Protein AF-A0A920ULK1-F1 (afdb_monomer_lite)

pLDDT: mean 77.81, std 18.29, range [37.72, 95.31]

Radius of gyration: 16.73 Å; chains: 1; bounding box: 46×31×38 Å

Foldseek 3Di:
DPPDPDPDPPDPPDDDDQDPDCVVVVCCLPPNQQDQEAEDEAEDLSSLVNSLVVCVVVVHALCSNVNYAYEYAAPRNQVSCCVSRVHDGHPYYDPDDDDPDD

Secondary structure (DSSP, 8-state):
--SS------------PPPS--HHHHHIIIIITTSTT-EEEE-SHHHHHHHHHHHHHHT--GGGGGGSEEEESSHHHHHHHHHHTTS---SB--S-------

Sequence (102 aa):
MEEIGAEPIELPSIEIAPLEDYTDLDQALSEGVHLATRWVIFSSTNAVESVFARLDVLGLDSRVFSNAKVAAIGPATALELERKGGNLKPDFIPSHHRPKLF

Structure (mmCIF, N/CA/C/O backbone):
data_AF-A0A920ULK1-F1
#
_entry.id   AF-A0A920ULK1-F1
#
loop_
_atom_site.group_PDB
_atom_site.id
_atom_site.type_symbol
_atom_site.label_atom_id
_atom_site.label_alt_id
_atom_site.label_comp_id
_atom_site.label_asym_id
_atom_site.label_entity_id
_atom_site.label_seq_id
_atom_site.pdbx_PDB_ins_code
_atom_site.Cartn_x
_atom_site.Cartn_y
_atom_site.Cartn_z
_atom_site.occupancy
_atom_site.B_iso_or_equiv
_atom_site.auth_seq_id
_atom_site.auth_comp_id
_atom_site.auth_asym_id
_atom_site.auth_atom_id
_atom_site.pdbx_PDB_model_num
ATOM 1 N N . MET A 1 1 ? 26.778 -5.401 -17.315 1.00 47.25 1 MET A N 1
ATOM 2 C CA . MET A 1 1 ? 26.852 -5.060 -18.750 1.00 47.25 1 MET A CA 1
ATOM 3 C C . MET A 1 1 ? 27.604 -3.741 -18.834 1.00 47.25 1 MET A C 1
ATOM 5 O O . MET A 1 1 ? 27.008 -2.710 -19.080 1.00 47.25 1 MET A O 1
ATOM 9 N N . GLU A 1 2 ? 28.896 -3.782 -18.512 1.00 47.56 2 GLU A N 1
ATOM 10 C CA . GLU A 1 2 ? 29.799 -2.620 -18.457 1.00 47.56 2 GLU A CA 1
ATOM 11 C C . GLU A 1 2 ? 30.971 -2.870 -19.414 1.00 47.56 2 GLU A C 1
ATOM 13 O O . GLU A 1 2 ? 32.125 -2.902 -19.006 1.00 47.56 2 GLU A O 1
ATOM 18 N N . GLU A 1 3 ? 30.688 -3.164 -20.686 1.00 50.16 3 GLU A N 1
ATOM 19 C CA . GLU A 1 3 ? 31.770 -3.544 -21.613 1.00 50.16 3 GLU A CA 1
ATOM 20 C C . GLU A 1 3 ? 31.613 -3.020 -23.040 1.00 50.16 3 GLU A C 1
ATOM 22 O O . GLU A 1 3 ? 32.250 -3.487 -23.978 1.00 50.16 3 GLU A O 1
ATOM 27 N N . ILE A 1 4 ? 30.780 -2.003 -23.223 1.00 54.28 4 ILE A N 1
ATOM 28 C CA . ILE A 1 4 ? 30.730 -1.231 -24.461 1.00 54.28 4 ILE A CA 1
ATOM 29 C C . ILE A 1 4 ? 30.400 0.181 -24.009 1.00 54.28 4 ILE A C 1
ATOM 31 O O . ILE A 1 4 ? 29.377 0.345 -23.356 1.00 54.28 4 ILE A O 1
ATOM 35 N N . GLY A 1 5 ? 31.279 1.155 -24.263 1.00 52.38 5 GLY A N 1
ATOM 36 C CA . GLY A 1 5 ? 31.184 2.553 -23.814 1.00 52.38 5 GLY A CA 1
ATOM 37 C C . GLY A 1 5 ? 29.970 3.320 -24.353 1.00 52.38 5 GLY A C 1
ATOM 38 O O . GLY A 1 5 ? 30.121 4.335 -25.022 1.00 52.38 5 GLY A O 1
ATOM 39 N N . ALA A 1 6 ? 28.772 2.816 -24.084 1.00 46.41 6 ALA A N 1
ATOM 40 C CA . ALA A 1 6 ? 27.520 3.520 -24.209 1.00 46.41 6 ALA A CA 1
ATOM 41 C C . ALA A 1 6 ? 27.354 4.351 -22.938 1.00 46.41 6 ALA A C 1
ATOM 43 O O . ALA A 1 6 ? 27.245 3.791 -21.851 1.00 46.41 6 ALA A O 1
ATOM 44 N N . GLU A 1 7 ? 27.353 5.674 -23.072 1.00 48.44 7 GLU A N 1
ATOM 45 C CA . GLU A 1 7 ? 26.829 6.556 -22.033 1.00 48.44 7 GLU A CA 1
ATOM 46 C C . GLU A 1 7 ? 25.296 6.437 -22.074 1.00 48.44 7 GLU A C 1
ATOM 48 O O . GLU A 1 7 ? 24.681 6.872 -23.055 1.00 48.44 7 GLU A O 1
ATOM 53 N N . PRO A 1 8 ? 24.648 5.795 -21.083 1.00 43.88 8 PRO A N 1
ATOM 54 C CA . PRO A 1 8 ? 23.200 5.714 -21.060 1.00 43.88 8 PRO A CA 1
ATOM 55 C C . PRO A 1 8 ? 22.657 7.109 -20.745 1.00 43.88 8 PRO A C 1
ATOM 57 O O . PRO A 1 8 ? 22.774 7.600 -19.625 1.00 43.88 8 PRO A O 1
ATOM 60 N N . ILE A 1 9 ? 22.064 7.769 -21.738 1.00 49.59 9 ILE A N 1
ATOM 61 C CA . ILE A 1 9 ? 21.249 8.957 -21.486 1.00 49.59 9 ILE A CA 1
ATOM 62 C C . ILE A 1 9 ? 19.915 8.445 -20.941 1.00 49.59 9 ILE A C 1
ATOM 64 O O . ILE A 1 9 ? 19.030 8.043 -21.699 1.00 49.59 9 ILE A O 1
ATOM 68 N N . GLU A 1 10 ? 19.793 8.399 -19.616 1.00 42.50 10 GLU A N 1
ATOM 69 C CA . GLU A 1 10 ? 18.534 8.095 -18.941 1.00 42.50 10 GLU A CA 1
ATOM 70 C C . GLU A 1 10 ? 17.538 9.230 -19.220 1.00 42.50 10 GLU A C 1
ATOM 72 O O . GLU A 1 10 ? 17.586 10.295 -18.610 1.00 42.50 10 GLU A O 1
ATOM 77 N N . LEU A 1 11 ? 16.648 9.018 -20.191 1.00 37.72 11 LEU A N 1
ATOM 78 C CA . LEU A 1 11 ? 15.478 9.861 -20.433 1.00 37.72 11 LEU A CA 1
ATOM 79 C C . LEU A 1 11 ? 14.274 9.205 -19.737 1.00 37.72 11 LEU A C 1
ATOM 81 O O . LEU A 1 11 ? 13.645 8.324 -20.333 1.00 37.72 11 LEU A O 1
ATOM 85 N N . PRO A 1 12 ? 13.946 9.562 -18.480 1.00 43.47 12 PRO A N 1
ATOM 86 C CA . PRO A 1 12 ? 12.781 9.010 -17.800 1.00 43.47 12 PRO A CA 1
ATOM 87 C C . PRO A 1 12 ? 11.503 9.470 -18.519 1.00 43.47 12 PRO A C 1
ATOM 89 O O . PRO A 1 12 ? 11.090 10.618 -18.416 1.00 43.47 12 PRO A O 1
ATOM 92 N N . SER A 1 13 ? 10.882 8.563 -19.279 1.00 48.31 13 SER A N 1
ATOM 93 C CA . SER A 1 13 ? 9.656 8.821 -20.057 1.00 48.31 13 SER A CA 1
ATOM 94 C C . SER A 1 13 ? 8.365 8.641 -19.241 1.00 48.31 13 SER A C 1
ATOM 96 O O . SER A 1 13 ? 7.271 8.749 -19.794 1.00 48.31 13 SER A O 1
ATOM 98 N N . ILE A 1 14 ? 8.477 8.314 -17.951 1.00 47.09 14 ILE A N 1
ATOM 99 C CA . ILE A 1 14 ? 7.348 8.056 -17.056 1.00 47.09 14 ILE A CA 1
ATOM 100 C C . ILE A 1 14 ? 7.517 8.960 -15.839 1.00 47.09 14 ILE A C 1
ATOM 102 O O . ILE A 1 14 ? 8.440 8.774 -15.048 1.00 47.09 14 ILE A O 1
ATOM 106 N N . GLU A 1 15 ? 6.625 9.936 -15.709 1.00 55.03 15 GLU A N 1
ATOM 107 C CA . GLU A 1 15 ? 6.508 10.779 -14.525 1.00 55.03 15 GLU A CA 1
ATOM 108 C C . GLU A 1 15 ? 5.441 10.196 -13.597 1.00 55.03 15 GLU A C 1
ATOM 110 O O . GLU A 1 15 ? 4.378 9.756 -14.038 1.00 55.03 15 GLU A O 1
ATOM 115 N N . ILE A 1 16 ? 5.739 10.175 -12.301 1.00 61.19 16 ILE A N 1
ATOM 116 C CA . ILE A 1 16 ? 4.801 9.731 -11.274 1.00 61.19 16 ILE A CA 1
ATOM 117 C C . ILE A 1 16 ? 4.247 10.984 -10.628 1.00 61.19 16 ILE A C 1
ATOM 119 O O . ILE A 1 16 ? 4.882 11.579 -9.760 1.00 61.19 16 ILE A O 1
ATOM 123 N N . ALA A 1 17 ? 3.075 11.393 -11.095 1.00 71.00 17 ALA A N 1
ATOM 124 C CA . ALA A 1 17 ? 2.373 12.549 -10.573 1.00 71.00 17 ALA A CA 1
ATOM 125 C C . ALA A 1 17 ? 1.290 12.123 -9.564 1.00 71.00 17 ALA A C 1
ATOM 127 O O . ALA A 1 17 ? 0.752 11.013 -9.661 1.00 71.00 17 ALA A O 1
ATOM 128 N N . PRO A 1 18 ? 0.944 12.997 -8.603 1.00 74.00 18 PRO A N 1
ATOM 129 C CA . PRO A 1 18 ? -0.274 12.859 -7.814 1.00 74.00 18 PRO A CA 1
ATOM 130 C C . PRO A 1 18 ? -1.504 12.701 -8.715 1.00 74.00 18 PRO A C 1
ATOM 132 O O . PRO A 1 18 ? -1.547 13.251 -9.816 1.00 74.00 18 PRO A O 1
ATOM 135 N N . LEU A 1 19 ? -2.519 11.981 -8.237 1.00 77.56 19 LEU A N 1
ATOM 136 C CA . LEU A 1 19 ? -3.806 11.931 -8.927 1.00 77.56 19 LEU A CA 1
ATOM 137 C C . LEU A 1 19 ? -4.469 13.313 -8.859 1.00 77.56 19 LEU A C 1
ATOM 139 O O . LEU A 1 19 ? -4.388 13.996 -7.840 1.00 77.56 19 LEU A O 1
ATOM 143 N N . GLU A 1 20 ? -5.151 13.716 -9.929 1.00 82.94 20 GLU A N 1
ATOM 144 C CA . GLU A 1 20 ? -5.946 14.952 -9.928 1.00 82.94 20 GLU A CA 1
ATOM 145 C C . GLU A 1 20 ? -7.171 14.834 -9.005 1.00 82.94 20 GLU A C 1
ATOM 147 O O . GLU A 1 20 ? -7.597 15.822 -8.409 1.00 82.94 20 GLU A O 1
ATOM 152 N N . ASP A 1 21 ? -7.696 13.614 -8.843 1.00 85.56 21 ASP 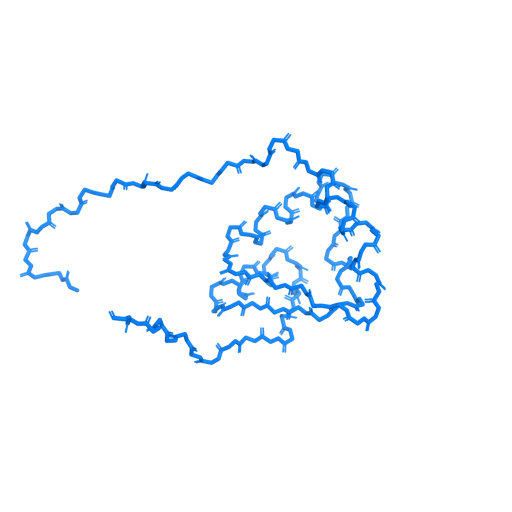A N 1
ATOM 153 C CA . ASP A 1 21 ? -8.794 13.278 -7.940 1.00 85.56 21 ASP A CA 1
ATOM 154 C C . ASP A 1 21 ? -8.484 11.986 -7.166 1.00 85.56 21 ASP A C 1
ATOM 156 O O . ASP A 1 21 ? -8.090 10.966 -7.734 1.00 85.56 21 ASP A O 1
ATOM 160 N N . TYR A 1 22 ? -8.668 12.047 -5.848 1.00 88.50 22 TYR A N 1
ATOM 161 C CA . TYR A 1 22 ? -8.417 10.958 -4.906 1.00 88.50 22 TYR A CA 1
ATOM 162 C C . TYR A 1 22 ? -9.700 10.295 -4.392 1.00 88.50 22 TYR A C 1
ATOM 164 O O . TYR A 1 22 ? -9.602 9.347 -3.619 1.00 88.50 22 TYR A O 1
ATOM 172 N N . THR A 1 23 ? -10.884 10.754 -4.807 1.00 87.25 23 THR A N 1
ATOM 173 C CA . THR A 1 23 ? -12.182 10.350 -4.238 1.00 87.25 23 THR A CA 1
ATOM 174 C C . THR A 1 23 ? -12.356 8.829 -4.167 1.00 87.25 23 THR A C 1
ATOM 176 O O . THR A 1 23 ? -12.627 8.291 -3.093 1.00 87.25 23 THR A O 1
ATOM 179 N N . ASP A 1 24 ? -12.121 8.116 -5.272 1.00 84.00 24 ASP A N 1
ATOM 180 C CA . ASP A 1 24 ? -12.260 6.653 -5.313 1.00 84.00 24 ASP A CA 1
ATOM 181 C C . ASP A 1 24 ? -11.234 5.942 -4.420 1.00 84.00 24 ASP A C 1
ATOM 183 O O . ASP A 1 24 ? -11.549 4.941 -3.770 1.00 84.00 24 ASP A O 1
ATOM 187 N N . LEU A 1 25 ? -10.000 6.457 -4.367 1.00 85.06 25 LEU A N 1
ATOM 188 C CA . LEU A 1 25 ? -8.947 5.896 -3.525 1.00 85.06 25 LEU A CA 1
ATOM 189 C C . LEU A 1 25 ? -9.267 6.110 -2.043 1.00 85.06 25 LEU A C 1
ATOM 191 O O . LEU A 1 25 ? -9.165 5.174 -1.255 1.00 85.06 25 LEU A O 1
ATOM 195 N N . ASP A 1 26 ? -9.702 7.306 -1.666 1.00 89.50 26 ASP A N 1
ATOM 196 C CA . ASP A 1 26 ? -10.065 7.643 -0.292 1.00 89.50 26 ASP A CA 1
ATOM 197 C C . ASP A 1 26 ? -11.250 6.814 0.186 1.00 89.50 26 ASP A C 1
ATOM 199 O O . ASP A 1 26 ? -11.225 6.275 1.296 1.00 89.50 26 ASP A O 1
ATOM 203 N N . GLN A 1 27 ? -12.266 6.648 -0.664 1.00 85.38 27 GLN A N 1
ATOM 204 C CA . GLN A 1 27 ? -13.401 5.789 -0.358 1.00 85.38 27 GLN A CA 1
ATOM 205 C C . GLN A 1 27 ? 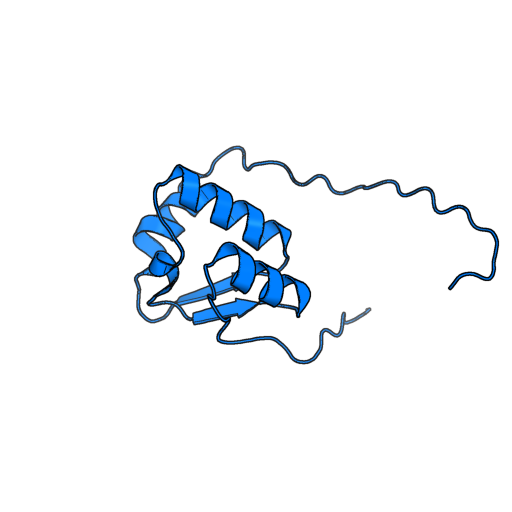-12.954 4.331 -0.207 1.00 85.38 27 GLN A C 1
ATOM 207 O O . GLN A 1 27 ? -13.333 3.647 0.747 1.00 85.38 27 GLN A O 1
ATOM 212 N N . ALA A 1 28 ? -12.098 3.842 -1.108 1.00 82.38 28 ALA A N 1
ATOM 213 C CA . ALA A 1 28 ? -11.565 2.492 -1.007 1.00 82.38 28 ALA A CA 1
ATOM 214 C C . ALA A 1 28 ? -10.787 2.286 0.302 1.00 82.38 28 ALA A C 1
ATOM 216 O O . ALA A 1 28 ? -11.003 1.268 0.956 1.00 82.38 28 ALA A O 1
ATOM 217 N N . LEU A 1 29 ? -9.938 3.238 0.706 1.00 84.19 29 LEU A N 1
ATOM 218 C CA . LEU A 1 29 ? -9.118 3.163 1.922 1.00 84.19 29 LEU A CA 1
ATOM 219 C C . LEU A 1 29 ? -9.930 3.299 3.217 1.00 84.19 29 LEU A C 1
ATOM 221 O O . LEU A 1 29 ? -9.594 2.645 4.201 1.00 84.19 29 LEU A O 1
ATOM 225 N N . SER A 1 30 ? -10.984 4.116 3.222 1.00 80.75 30 SER A N 1
ATOM 226 C CA . SER A 1 30 ? -11.806 4.377 4.413 1.00 80.75 30 SER A CA 1
ATOM 227 C C . SER A 1 30 ? -12.948 3.374 4.613 1.00 80.75 30 SER A C 1
ATOM 229 O O . SER A 1 30 ? -13.252 3.009 5.746 1.00 80.75 30 SER A O 1
ATOM 231 N N . GLU A 1 31 ? -13.570 2.893 3.535 1.00 73.69 31 GLU A N 1
ATOM 232 C CA . GLU A 1 31 ? -14.740 2.003 3.594 1.00 73.69 31 GLU A CA 1
ATOM 233 C C . GLU A 1 31 ? -14.443 0.620 3.002 1.00 73.69 31 GLU A C 1
ATOM 235 O O . GLU A 1 31 ? -14.917 -0.413 3.484 1.00 73.69 31 GLU A O 1
ATOM 240 N N . GLY A 1 32 ? -13.661 0.591 1.923 1.00 60.84 32 GLY A N 1
ATOM 241 C CA . GLY A 1 32 ? -13.531 -0.566 1.045 1.00 60.84 32 GLY A CA 1
ATOM 242 C C . GLY A 1 32 ? -12.661 -1.699 1.585 1.00 60.84 32 GLY A C 1
ATOM 243 O O . GLY A 1 32 ? -12.993 -2.862 1.332 1.00 60.84 32 GLY A O 1
ATOM 244 N N . VAL A 1 33 ? -11.574 -1.396 2.305 1.00 59.66 33 VAL A N 1
ATOM 245 C CA . VAL A 1 33 ? -10.586 -2.396 2.772 1.00 59.66 33 VAL A CA 1
ATOM 246 C C . VAL A 1 33 ? -11.063 -3.185 4.005 1.00 59.66 33 VAL A C 1
ATOM 248 O O . VAL A 1 33 ? -10.596 -4.294 4.256 1.00 59.66 33 VAL A O 1
ATOM 251 N N . HIS A 1 34 ? -12.062 -2.692 4.740 1.00 61.56 34 HIS A N 1
ATOM 252 C CA . HIS A 1 34 ? -12.552 -3.350 5.958 1.00 61.56 34 HIS A CA 1
ATOM 253 C C . HIS A 1 34 ? -13.384 -4.622 5.716 1.00 61.56 34 HIS A C 1
ATOM 255 O O . HIS A 1 34 ? -13.676 -5.346 6.671 1.00 61.56 34 HIS A O 1
ATOM 261 N N . LEU A 1 35 ? -13.757 -4.919 4.467 1.00 59.22 35 LEU A N 1
ATOM 262 C CA . LEU A 1 35 ? -14.534 -6.109 4.118 1.00 59.22 35 LEU A CA 1
ATOM 263 C C . LEU A 1 35 ? -13.631 -7.351 4.048 1.00 59.22 35 LEU A C 1
ATOM 265 O O . LEU A 1 35 ? -12.700 -7.397 3.246 1.00 59.22 35 LEU A O 1
ATOM 269 N N . ALA A 1 36 ? -13.970 -8.377 4.836 1.00 54.97 36 ALA A N 1
ATOM 270 C CA . ALA A 1 36 ? -13.178 -9.581 5.144 1.00 54.97 36 ALA A CA 1
ATOM 271 C C . ALA A 1 36 ? -12.783 -10.505 3.960 1.00 54.97 36 ALA A C 1
ATOM 273 O O . ALA A 1 36 ? -12.361 -11.642 4.167 1.00 54.97 36 ALA A O 1
ATOM 274 N N . THR A 1 37 ? -12.928 -10.066 2.709 1.00 56.78 37 THR A N 1
ATOM 275 C CA . THR A 1 37 ? -12.677 -10.874 1.504 1.00 56.78 37 THR A CA 1
ATOM 276 C C . THR A 1 37 ? -11.984 -10.102 0.378 1.00 56.78 37 THR A C 1
ATOM 278 O O . THR A 1 37 ? -12.068 -10.516 -0.781 1.00 56.78 37 THR A O 1
ATOM 281 N N . ARG A 1 38 ? -11.316 -8.976 0.668 1.00 78.31 38 ARG A N 1
ATOM 282 C CA . ARG A 1 38 ? -10.603 -8.197 -0.356 1.00 78.31 38 ARG A CA 1
ATOM 283 C C . ARG A 1 38 ? -9.106 -8.464 -0.391 1.00 78.31 38 ARG A C 1
ATOM 285 O O . ARG A 1 38 ? -8.474 -8.738 0.624 1.00 78.31 38 ARG A O 1
ATOM 292 N N . TRP A 1 39 ? -8.565 -8.375 -1.601 1.00 85.94 39 TRP A N 1
ATOM 293 C CA . TRP A 1 39 ? -7.134 -8.331 -1.857 1.00 85.94 39 TRP A CA 1
ATOM 294 C C . TRP A 1 39 ? -6.725 -6.895 -2.163 1.00 85.94 39 TRP A C 1
ATOM 296 O O . TRP A 1 39 ? -7.377 -6.232 -2.970 1.00 85.94 39 TRP A O 1
ATOM 306 N N . VAL A 1 40 ? -5.626 -6.451 -1.567 1.00 89.38 40 VAL A N 1
ATOM 307 C CA . VAL A 1 40 ? -4.915 -5.232 -1.951 1.00 89.38 40 VAL A CA 1
ATOM 308 C C . VAL A 1 40 ? -3.601 -5.654 -2.584 1.00 89.38 40 VAL A C 1
ATOM 310 O O . VAL A 1 40 ? -2.822 -6.385 -1.980 1.00 89.38 40 VAL A O 1
ATOM 313 N N . ILE A 1 41 ? -3.372 -5.239 -3.827 1.00 91.12 41 ILE A N 1
ATOM 314 C CA . ILE A 1 41 ? -2.213 -5.671 -4.608 1.00 91.12 41 ILE A CA 1
ATOM 315 C C . ILE A 1 41 ? -1.351 -4.450 -4.905 1.00 91.12 41 ILE A C 1
ATOM 317 O O . ILE A 1 41 ? -1.760 -3.562 -5.649 1.00 91.12 41 ILE A O 1
ATOM 321 N N . PHE A 1 42 ? -0.138 -4.435 -4.361 1.00 91.88 42 PHE A N 1
ATOM 322 C CA . PHE A 1 42 ? 0.878 -3.443 -4.678 1.00 91.88 42 PHE A CA 1
ATOM 323 C C . PHE A 1 42 ? 1.765 -3.966 -5.806 1.00 91.88 42 PHE A C 1
ATOM 325 O O . PHE A 1 42 ? 2.472 -4.968 -5.667 1.00 91.88 42 PHE A O 1
ATOM 332 N N . SER A 1 43 ? 1.707 -3.290 -6.950 1.00 87.88 43 SER A N 1
ATOM 333 C CA . SER A 1 43 ? 2.438 -3.674 -8.160 1.00 87.88 43 SER A CA 1
ATOM 334 C C . SER A 1 43 ? 3.809 -3.011 -8.296 1.00 87.88 43 SER A C 1
ATOM 336 O O . SER A 1 43 ? 4.626 -3.472 -9.088 1.00 87.88 43 SER A O 1
ATOM 338 N N . SER A 1 44 ? 4.075 -1.951 -7.531 1.00 91.25 44 SER A N 1
ATOM 339 C CA . SER A 1 44 ? 5.335 -1.208 -7.549 1.00 91.25 44 SER A CA 1
ATOM 340 C C . SER A 1 44 ? 5.599 -0.548 -6.196 1.00 91.25 44 SER A C 1
ATOM 342 O O . SER A 1 44 ? 4.687 -0.375 -5.389 1.00 91.25 44 SER A O 1
ATOM 344 N N . THR A 1 45 ? 6.853 -0.169 -5.941 1.00 92.75 45 THR A N 1
ATOM 345 C CA . THR A 1 45 ? 7.229 0.637 -4.764 1.00 92.75 45 THR A CA 1
ATOM 346 C C . THR A 1 45 ? 6.521 1.989 -4.762 1.00 92.75 45 THR A C 1
ATOM 348 O O . THR A 1 45 ? 6.058 2.434 -3.722 1.00 92.75 45 THR A O 1
ATOM 351 N N . ASN A 1 46 ? 6.331 2.591 -5.936 1.00 90.62 46 ASN A N 1
ATOM 352 C CA . ASN A 1 46 ? 5.661 3.883 -6.068 1.00 90.62 46 ASN A CA 1
ATOM 353 C C . ASN A 1 46 ? 4.192 3.804 -5.639 1.00 90.62 46 ASN A C 1
ATOM 355 O O . ASN A 1 46 ? 3.703 4.694 -4.957 1.00 90.62 46 ASN A O 1
ATOM 359 N N . ALA A 1 47 ? 3.501 2.705 -5.965 1.00 89.00 47 ALA A N 1
ATOM 360 C CA . ALA A 1 47 ? 2.137 2.481 -5.490 1.00 89.00 47 ALA A CA 1
ATOM 361 C C . ALA A 1 47 ? 2.076 2.381 -3.956 1.00 89.00 47 ALA A C 1
ATOM 363 O O . ALA A 1 47 ? 1.140 2.898 -3.350 1.00 89.00 47 ALA A O 1
ATOM 364 N N . VAL A 1 48 ? 3.079 1.757 -3.323 1.00 92.62 48 VAL A N 1
ATOM 365 C CA . VAL A 1 48 ? 3.198 1.743 -1.856 1.00 92.62 48 VAL A CA 1
ATOM 366 C C . VAL A 1 48 ? 3.378 3.173 -1.350 1.00 92.62 48 VAL A C 1
ATOM 368 O O . VAL A 1 48 ? 2.590 3.633 -0.531 1.00 92.62 48 VAL A O 1
ATOM 371 N N . GLU A 1 49 ? 4.356 3.911 -1.868 1.00 92.75 49 GLU A N 1
ATOM 372 C CA . GLU A 1 49 ? 4.628 5.282 -1.429 1.00 92.75 49 GLU A CA 1
ATOM 373 C C . GLU A 1 49 ? 3.409 6.199 -1.560 1.00 92.75 49 GLU A C 1
ATOM 375 O O . GLU A 1 49 ? 3.059 6.877 -0.595 1.00 92.75 49 GLU A O 1
ATOM 380 N N . SER A 1 50 ? 2.728 6.188 -2.709 1.00 90.25 50 SER A N 1
ATOM 381 C CA . SER A 1 50 ? 1.555 7.031 -2.948 1.00 90.25 50 SER A CA 1
ATOM 382 C C . SER A 1 50 ? 0.388 6.688 -2.023 1.00 90.25 50 SER A C 1
ATOM 384 O O . SER A 1 50 ? -0.251 7.595 -1.492 1.00 90.25 50 SER A O 1
ATOM 386 N N . VAL A 1 51 ? 0.111 5.399 -1.794 1.00 91.19 51 VAL A N 1
ATOM 387 C CA . VAL A 1 51 ? -0.981 4.979 -0.901 1.00 91.19 51 VAL A CA 1
ATOM 388 C C . VAL A 1 51 ? -0.667 5.335 0.547 1.00 91.19 51 VAL A C 1
ATOM 390 O O . VAL A 1 51 ? -1.530 5.879 1.227 1.00 91.19 51 VAL A O 1
ATOM 393 N N . PHE A 1 52 ? 0.556 5.092 1.019 1.00 92.94 52 PHE A N 1
ATOM 394 C CA . PHE A 1 52 ? 0.934 5.433 2.393 1.00 92.94 52 PHE A CA 1
ATOM 395 C C . PHE A 1 52 ? 0.985 6.943 2.626 1.00 92.94 52 PHE A C 1
ATOM 397 O O . PHE A 1 52 ? 0.476 7.409 3.640 1.00 92.94 52 PHE A O 1
ATOM 404 N N . ALA A 1 53 ? 1.481 7.720 1.659 1.00 92.50 53 ALA A N 1
ATOM 405 C CA . ALA A 1 53 ? 1.387 9.176 1.721 1.00 92.50 53 ALA A CA 1
ATOM 406 C C . ALA A 1 53 ? -0.077 9.643 1.785 1.00 92.50 53 ALA A C 1
ATOM 408 O O . ALA A 1 53 ? -0.393 10.593 2.500 1.00 92.50 53 ALA A O 1
ATOM 409 N N . ARG A 1 54 ? -0.991 8.967 1.072 1.00 91.94 54 ARG A N 1
ATOM 410 C CA . ARG A 1 54 ? -2.418 9.292 1.145 1.00 91.94 54 ARG A CA 1
ATOM 411 C C . ARG A 1 54 ? -3.041 8.900 2.485 1.00 91.94 54 ARG A C 1
ATOM 413 O O . ARG A 1 54 ? -3.838 9.673 3.005 1.00 91.94 54 ARG A O 1
ATOM 420 N N . LEU A 1 55 ? -2.656 7.763 3.067 1.00 91.31 55 LEU A N 1
ATOM 421 C CA . LEU A 1 55 ? -3.087 7.363 4.411 1.00 91.31 55 LEU A CA 1
ATOM 422 C C . LEU A 1 55 ? -2.705 8.412 5.457 1.00 91.31 55 LEU A C 1
ATOM 424 O O . LEU A 1 55 ? -3.569 8.812 6.234 1.00 91.31 55 LEU A O 1
ATOM 428 N N . ASP A 1 56 ? -1.473 8.926 5.407 1.00 92.56 56 ASP A N 1
ATOM 429 C CA . ASP A 1 56 ? -1.012 9.984 6.312 1.00 92.56 56 ASP A CA 1
ATOM 430 C C . ASP A 1 56 ? -1.882 11.250 6.197 1.00 92.56 56 ASP A C 1
ATOM 432 O O . ASP A 1 56 ? -2.274 11.833 7.208 1.00 92.56 56 ASP A O 1
ATOM 436 N N . VAL A 1 57 ? -2.252 11.650 4.972 1.00 93.25 57 VAL A N 1
ATOM 437 C CA . VAL A 1 57 ? -3.150 12.797 4.726 1.00 93.25 57 VAL A CA 1
ATOM 438 C C . VAL A 1 57 ? -4.553 12.561 5.295 1.00 93.25 57 VAL A C 1
ATOM 440 O O . VAL A 1 57 ? -5.177 13.497 5.795 1.00 93.25 57 VAL A O 1
ATOM 443 N N . LEU A 1 58 ? -5.047 11.323 5.243 1.00 89.38 58 LEU A N 1
ATOM 444 C CA . LEU A 1 58 ? -6.348 10.933 5.793 1.00 89.38 58 LEU A CA 1
ATOM 445 C C . LEU A 1 58 ? -6.310 10.662 7.310 1.00 89.38 58 LEU A C 1
ATOM 447 O O . LEU A 1 58 ? -7.352 10.386 7.902 1.00 89.38 58 LEU A O 1
ATOM 451 N N . GLY A 1 59 ? -5.135 10.727 7.949 1.00 91.50 59 GLY A N 1
ATOM 452 C CA . GLY A 1 59 ? -4.957 10.366 9.360 1.00 91.50 59 GLY A CA 1
ATOM 453 C C . GLY A 1 59 ? -5.163 8.872 9.641 1.00 91.50 59 GLY A C 1
ATOM 454 O O . GLY A 1 59 ? -5.524 8.493 10.757 1.00 91.50 59 GLY A O 1
ATOM 455 N N . LEU A 1 60 ? -4.975 8.032 8.624 1.00 90.62 60 LEU A N 1
ATOM 456 C CA . LEU A 1 60 ? -5.089 6.578 8.674 1.00 90.62 60 LEU A CA 1
ATOM 457 C C . LEU A 1 60 ? -3.695 5.933 8.690 1.00 90.62 60 LEU A C 1
ATOM 459 O O . LEU A 1 60 ? -2.686 6.585 8.444 1.00 90.62 60 LEU A O 1
ATOM 463 N N . ASP A 1 61 ? -3.631 4.630 8.953 1.00 91.50 61 ASP A N 1
ATOM 464 C CA . ASP A 1 61 ? -2.385 3.859 8.896 1.00 91.50 61 ASP A CA 1
ATOM 465 C C . ASP A 1 61 ? -2.620 2.450 8.334 1.00 91.50 61 ASP A C 1
ATOM 467 O O . ASP A 1 61 ? -3.718 2.116 7.886 1.00 91.50 61 ASP A O 1
ATOM 471 N N . SER A 1 62 ? -1.594 1.595 8.360 1.00 90.25 62 SER A N 1
ATOM 472 C CA . SER A 1 62 ? -1.647 0.233 7.816 1.00 90.25 62 SER A CA 1
ATOM 473 C C . SER A 1 62 ? -2.762 -0.649 8.395 1.00 90.25 62 SER A C 1
ATOM 475 O O . SER A 1 62 ? -3.116 -1.652 7.773 1.00 90.25 62 SER A O 1
ATOM 477 N N . ARG A 1 63 ? -3.382 -0.285 9.529 1.00 89.44 63 ARG A N 1
ATOM 478 C CA . ARG A 1 63 ? -4.532 -1.004 10.103 1.00 89.44 63 ARG A CA 1
ATOM 479 C C . ARG A 1 63 ? -5.756 -0.998 9.195 1.00 89.44 63 ARG A C 1
ATOM 481 O O . ARG A 1 63 ? -6.600 -1.883 9.356 1.00 89.44 63 ARG A O 1
ATOM 488 N N . VAL A 1 64 ? -5.845 -0.088 8.219 1.00 87.88 64 VAL A N 1
ATOM 489 C CA . VAL A 1 64 ? -6.894 -0.152 7.185 1.00 87.88 64 VAL A CA 1
ATOM 490 C C . VAL A 1 64 ? -6.889 -1.505 6.469 1.00 87.88 64 VAL A C 1
ATOM 492 O O . VAL A 1 64 ? -7.951 -2.023 6.146 1.00 87.88 64 VAL A O 1
ATOM 495 N N . PHE A 1 65 ? -5.715 -2.133 6.325 1.00 87.94 65 PHE A N 1
ATOM 496 C CA . PHE A 1 65 ? -5.528 -3.426 5.664 1.00 87.94 65 PHE A CA 1
ATOM 497 C C . PHE A 1 65 ? -5.801 -4.643 6.556 1.00 87.94 65 PHE A C 1
ATOM 499 O O . PHE A 1 65 ? -5.721 -5.763 6.070 1.00 87.94 65 PHE A O 1
ATOM 506 N N . SER A 1 66 ? -6.157 -4.465 7.833 1.00 84.81 66 SER A N 1
ATOM 507 C CA . SER A 1 66 ? -6.284 -5.565 8.812 1.00 84.81 66 SER A CA 1
ATOM 508 C C . SER A 1 66 ? -7.259 -6.686 8.424 1.00 84.81 66 SER A C 1
ATOM 510 O O . SER A 1 66 ? -7.064 -7.826 8.839 1.00 84.81 66 SER A O 1
ATOM 512 N N . ASN A 1 67 ? -8.282 -6.382 7.619 1.00 83.50 67 ASN A N 1
ATOM 513 C CA . ASN A 1 67 ? -9.276 -7.354 7.147 1.00 83.50 67 ASN A CA 1
ATOM 514 C C . ASN A 1 67 ? -9.083 -7.764 5.676 1.00 83.50 67 ASN A C 1
ATOM 516 O O . ASN A 1 67 ? -9.903 -8.511 5.136 1.00 83.50 67 ASN A O 1
ATOM 520 N N . ALA A 1 68 ? -8.024 -7.286 5.022 1.00 86.56 68 ALA A N 1
ATOM 521 C CA . ALA A 1 68 ? -7.706 -7.598 3.638 1.00 86.56 68 ALA A CA 1
ATOM 522 C C . ALA A 1 68 ? -6.444 -8.460 3.552 1.00 86.56 68 ALA A C 1
ATOM 524 O O . ALA A 1 68 ? -5.545 -8.363 4.381 1.00 86.56 68 ALA A O 1
ATOM 525 N N . LYS A 1 69 ? -6.357 -9.277 2.501 1.00 89.75 69 LYS A N 1
ATOM 526 C CA . LYS A 1 69 ? -5.091 -9.908 2.120 1.00 89.75 69 LYS A CA 1
ATOM 527 C C . LYS A 1 69 ? -4.258 -8.925 1.315 1.00 89.75 69 LYS A C 1
ATOM 529 O O . LYS A 1 69 ? -4.783 -8.284 0.405 1.00 89.75 69 LYS A O 1
ATOM 534 N N . VAL A 1 70 ? -2.967 -8.841 1.594 1.00 91.75 70 VAL A N 1
ATOM 535 C CA . VAL A 1 70 ? -2.050 -7.934 0.904 1.00 91.75 70 VAL A CA 1
ATOM 536 C C . VAL A 1 70 ? -1.075 -8.725 0.040 1.00 91.75 70 VAL A C 1
ATOM 538 O O . VAL A 1 70 ? -0.432 -9.665 0.498 1.00 91.75 70 VAL A O 1
ATOM 541 N N . ALA A 1 71 ? -0.940 -8.344 -1.225 1.00 93.56 71 ALA A N 1
ATOM 542 C CA . ALA A 1 71 ? 0.038 -8.911 -2.142 1.00 93.56 71 ALA A CA 1
ATOM 543 C C . ALA A 1 71 ? 1.033 -7.845 -2.604 1.00 93.56 71 ALA A C 1
ATOM 545 O O . ALA A 1 71 ? 0.648 -6.711 -2.888 1.00 93.56 71 ALA A O 1
ATOM 546 N N . ALA A 1 72 ? 2.297 -8.232 -2.748 1.00 93.94 72 ALA A N 1
ATOM 547 C CA . ALA A 1 72 ? 3.339 -7.411 -3.353 1.00 93.94 72 ALA A CA 1
ATOM 548 C C . ALA A 1 72 ? 3.922 -8.152 -4.561 1.00 93.94 72 ALA A C 1
ATOM 550 O O . ALA A 1 72 ? 4.371 -9.287 -4.428 1.00 93.94 72 ALA A O 1
ATOM 551 N N . ILE A 1 73 ? 3.916 -7.539 -5.751 1.00 89.94 73 ILE A N 1
ATOM 552 C CA . ILE A 1 73 ? 4.308 -8.230 -6.998 1.00 89.94 73 ILE A CA 1
ATOM 553 C C . ILE A 1 73 ? 5.795 -8.609 -7.032 1.00 89.94 73 ILE A C 1
ATOM 555 O O . ILE A 1 73 ? 6.161 -9.563 -7.721 1.00 89.94 73 ILE A O 1
ATOM 559 N N . GLY A 1 74 ? 6.652 -7.911 -6.285 1.00 88.25 74 GLY A N 1
ATOM 560 C CA . GLY A 1 74 ? 8.077 -8.217 -6.245 1.00 88.25 74 GLY A CA 1
ATOM 561 C C . GLY A 1 74 ? 8.754 -7.903 -4.910 1.00 88.25 74 GLY A C 1
ATOM 562 O O . GLY A 1 74 ? 8.182 -7.196 -4.076 1.00 88.25 74 GLY A O 1
ATOM 563 N N . PRO A 1 75 ? 9.998 -8.387 -4.719 1.00 90.31 75 PRO A N 1
ATOM 564 C CA . PRO A 1 75 ? 10.739 -8.232 -3.466 1.00 90.31 75 PRO A CA 1
ATOM 565 C C . PRO A 1 75 ? 10.953 -6.772 -3.055 1.00 90.31 75 PRO A C 1
ATOM 567 O O . PRO A 1 75 ? 10.823 -6.446 -1.881 1.00 90.31 75 PRO A O 1
ATOM 570 N N . ALA A 1 76 ? 11.223 -5.882 -4.017 1.00 93.31 76 ALA A N 1
ATOM 571 C CA . ALA A 1 76 ? 11.384 -4.453 -3.743 1.00 93.31 76 ALA A CA 1
ATOM 572 C C . ALA A 1 76 ? 10.088 -3.827 -3.202 1.00 93.31 76 ALA A C 1
ATOM 574 O O . ALA A 1 76 ? 10.117 -3.071 -2.237 1.00 93.31 76 ALA A O 1
ATOM 575 N N . THR A 1 77 ? 8.938 -4.190 -3.777 1.00 92.62 77 THR A N 1
AT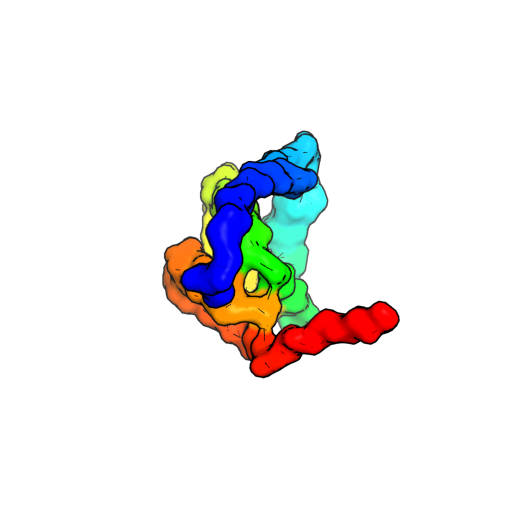OM 576 C CA . THR A 1 77 ? 7.624 -3.732 -3.307 1.00 92.62 77 THR A CA 1
ATOM 577 C C . THR A 1 77 ? 7.295 -4.280 -1.923 1.00 92.62 77 THR A C 1
ATOM 579 O O . THR A 1 77 ? 6.773 -3.542 -1.095 1.00 92.62 77 THR A O 1
ATOM 582 N N . ALA A 1 78 ? 7.622 -5.547 -1.652 1.00 93.75 78 ALA A N 1
ATOM 583 C CA . ALA A 1 78 ? 7.428 -6.146 -0.334 1.00 93.75 78 ALA A CA 1
ATOM 584 C C . ALA A 1 78 ? 8.271 -5.444 0.741 1.00 93.75 78 ALA A C 1
ATOM 586 O O . ALA A 1 78 ? 7.754 -5.116 1.804 1.00 93.75 78 ALA A O 1
ATOM 587 N N . LEU A 1 79 ? 9.541 -5.154 0.437 1.00 94.69 79 LEU A N 1
ATOM 588 C CA . LEU A 1 79 ? 10.431 -4.434 1.346 1.00 94.69 79 LEU A CA 1
ATOM 589 C C . LEU A 1 79 ? 9.914 -3.022 1.647 1.00 94.69 79 LEU A C 1
ATOM 591 O O . LEU A 1 79 ? 9.905 -2.596 2.801 1.00 94.69 79 LEU A O 1
ATOM 595 N N . GLU A 1 80 ? 9.457 -2.303 0.621 1.00 95.31 80 GLU A N 1
ATOM 596 C CA . GLU A 1 80 ? 8.912 -0.959 0.808 1.00 95.31 80 GLU A CA 1
ATOM 597 C C . GLU A 1 80 ? 7.605 -0.981 1.612 1.00 95.31 80 GLU A C 1
ATOM 599 O O . GLU A 1 80 ? 7.400 -0.130 2.480 1.00 95.31 80 GLU A O 1
ATOM 604 N N . LEU A 1 81 ? 6.757 -1.992 1.395 1.00 94.19 81 LEU A N 1
ATOM 605 C CA . LEU A 1 81 ? 5.536 -2.206 2.170 1.00 94.19 81 LEU A CA 1
ATOM 606 C C . LEU A 1 81 ? 5.838 -2.445 3.654 1.00 94.19 81 LEU A C 1
ATOM 608 O O . LEU A 1 81 ? 5.202 -1.833 4.511 1.00 94.19 81 LEU A O 1
ATOM 612 N N . GLU A 1 82 ? 6.830 -3.280 3.970 1.00 94.31 82 GLU A N 1
ATOM 613 C CA . GLU A 1 82 ? 7.250 -3.516 5.354 1.00 94.31 82 GLU A CA 1
ATOM 614 C C . GLU A 1 82 ? 7.788 -2.234 6.003 1.00 94.31 82 GLU A C 1
ATOM 616 O O . GLU A 1 82 ? 7.442 -1.923 7.147 1.00 94.31 82 GLU A O 1
ATOM 621 N N . ARG A 1 83 ? 8.591 -1.461 5.260 1.00 94.69 83 ARG A N 1
ATOM 622 C CA . ARG A 1 83 ? 9.197 -0.212 5.733 1.00 94.69 83 ARG A CA 1
ATOM 623 C C . ARG A 1 83 ? 8.154 0.864 6.030 1.00 94.69 83 ARG A C 1
ATOM 625 O O . ARG A 1 83 ? 8.210 1.486 7.088 1.00 94.69 83 ARG A O 1
ATOM 632 N N . LYS A 1 84 ? 7.219 1.098 5.106 1.00 93.00 84 LYS A N 1
ATOM 633 C CA . LYS A 1 84 ? 6.173 2.128 5.233 1.00 93.00 84 LYS A CA 1
ATOM 634 C C . LYS A 1 84 ? 5.032 1.696 6.147 1.00 93.00 84 LYS A C 1
ATOM 636 O O . LYS A 1 84 ? 4.513 2.507 6.903 1.00 93.00 84 LYS A O 1
ATOM 641 N N . GLY A 1 85 ? 4.671 0.418 6.111 1.00 88.12 85 GLY A N 1
ATOM 642 C CA . GLY A 1 85 ? 3.551 -0.139 6.864 1.00 88.12 85 GLY A CA 1
ATOM 643 C C . GLY A 1 85 ? 3.839 -0.486 8.318 1.00 88.12 85 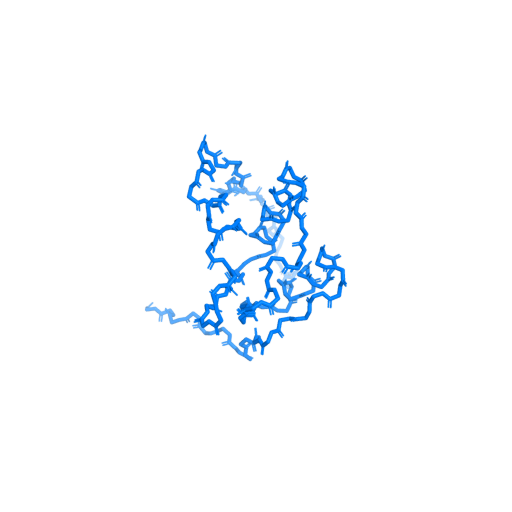GLY A C 1
ATOM 644 O O . GLY A 1 85 ? 2.949 -1.016 8.982 1.00 88.12 85 GLY A O 1
ATOM 645 N N . GLY A 1 86 ? 5.050 -0.221 8.818 1.00 89.44 86 GLY A N 1
ATOM 646 C CA . GLY A 1 86 ? 5.421 -0.515 10.202 1.00 89.44 86 GLY A CA 1
ATOM 647 C C . GLY A 1 86 ? 5.526 -2.016 10.481 1.00 89.44 86 GLY A C 1
ATOM 648 O O . GLY A 1 86 ? 5.018 -2.489 11.495 1.00 89.44 86 GLY A O 1
ATOM 649 N N . ASN A 1 87 ? 6.207 -2.756 9.599 1.00 88.12 87 ASN A N 1
ATOM 650 C CA . ASN A 1 87 ? 6.282 -4.225 9.557 1.00 88.12 87 ASN A CA 1
ATOM 651 C C . ASN A 1 87 ? 5.020 -4.919 9.015 1.00 88.12 87 ASN A C 1
ATOM 653 O O . ASN A 1 87 ? 4.746 -6.070 9.365 1.00 88.12 87 ASN A O 1
ATOM 657 N N . LEU A 1 88 ? 4.262 -4.248 8.143 1.00 90.75 88 LEU A N 1
ATOM 658 C CA . LEU A 1 88 ? 3.190 -4.889 7.383 1.00 90.75 88 LEU A CA 1
ATOM 659 C C . LEU A 1 88 ? 3.792 -5.877 6.375 1.00 90.75 88 LEU A C 1
ATOM 661 O O . LEU A 1 88 ? 4.340 -5.472 5.351 1.00 90.75 88 LEU A O 1
ATOM 665 N N . LYS A 1 89 ? 3.679 -7.173 6.667 1.00 93.00 89 LYS A N 1
ATOM 666 C CA . LYS A 1 89 ? 4.168 -8.241 5.789 1.00 93.00 89 LYS A CA 1
ATOM 667 C C . LYS A 1 89 ? 3.092 -8.628 4.774 1.00 93.00 89 LYS A C 1
ATOM 669 O O . LYS A 1 89 ? 1.964 -8.885 5.192 1.00 93.00 89 LYS A O 1
ATOM 674 N N . PRO A 1 90 ? 3.410 -8.704 3.472 1.00 92.50 90 PRO A N 1
ATOM 675 C CA . PRO A 1 90 ? 2.450 -9.171 2.480 1.00 92.50 90 PRO A CA 1
ATOM 676 C C . PRO A 1 90 ? 2.141 -10.663 2.675 1.00 92.50 90 PRO A C 1
ATOM 678 O O . PRO A 1 90 ? 3.039 -11.474 2.898 1.00 92.50 90 PRO A O 1
ATOM 681 N N . ASP A 1 91 ? 0.871 -11.034 2.519 1.00 93.62 91 ASP A N 1
ATOM 682 C CA . ASP A 1 91 ? 0.393 -12.421 2.513 1.00 93.62 91 ASP A CA 1
ATOM 68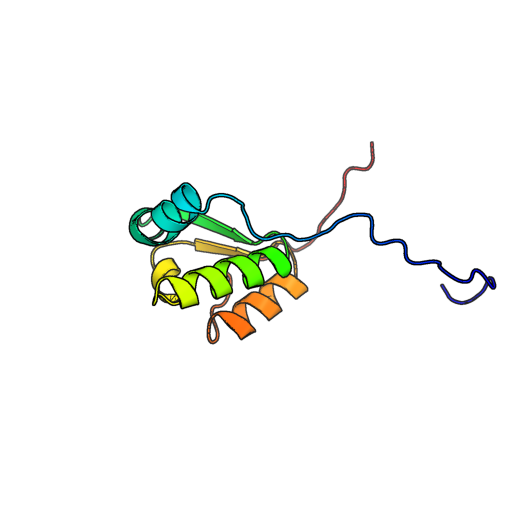3 C C . ASP A 1 91 ? 0.867 -13.201 1.281 1.00 93.62 91 ASP A C 1
ATOM 685 O O . ASP A 1 91 ? 0.922 -14.433 1.293 1.00 93.62 91 ASP A O 1
ATOM 689 N N . PHE A 1 92 ? 1.171 -12.495 0.188 1.00 92.75 92 PHE A N 1
ATOM 690 C CA . PHE A 1 92 ? 1.588 -13.110 -1.064 1.00 92.75 92 PHE A CA 1
ATOM 691 C C . PHE A 1 92 ? 2.657 -12.296 -1.794 1.00 92.75 92 PHE A C 1
ATOM 693 O O . PHE A 1 92 ? 2.487 -11.105 -2.059 1.00 92.75 92 PHE A O 1
ATOM 700 N N . ILE A 1 93 ? 3.731 -12.983 -2.187 1.00 91.81 93 ILE A N 1
ATOM 701 C CA . ILE A 1 93 ? 4.752 -12.485 -3.109 1.00 91.81 93 ILE A CA 1
ATOM 702 C C . ILE A 1 93 ? 4.919 -13.541 -4.214 1.00 91.81 93 ILE A C 1
ATOM 704 O O . ILE A 1 93 ? 5.255 -14.688 -3.902 1.00 91.81 93 ILE A O 1
ATOM 708 N N . PRO A 1 94 ? 4.681 -13.212 -5.496 1.00 85.75 94 PRO A N 1
ATOM 709 C CA . PRO A 1 94 ? 4.900 -14.144 -6.597 1.00 85.75 94 PRO A CA 1
ATOM 710 C C . PRO A 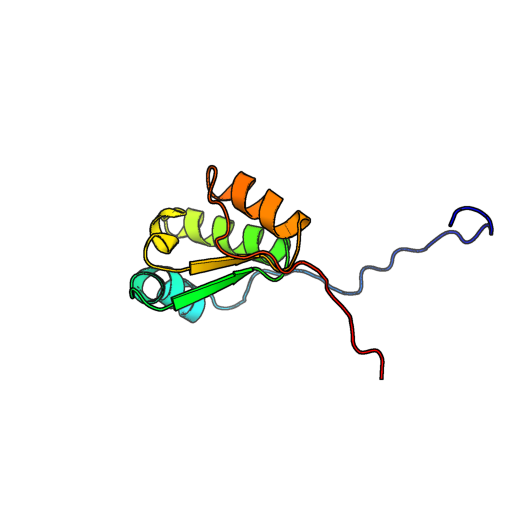1 94 ? 6.376 -14.558 -6.699 1.00 85.75 94 PRO A C 1
ATOM 712 O O . PRO A 1 94 ? 7.271 -13.718 -6.649 1.00 85.75 94 PRO A O 1
ATOM 715 N N . SER A 1 95 ? 6.641 -15.848 -6.915 1.00 73.75 95 SER A N 1
ATOM 716 C CA . SER A 1 95 ? 8.001 -16.404 -6.980 1.00 73.75 95 SER A CA 1
ATOM 717 C C . SER A 1 95 ? 8.726 -16.184 -8.316 1.00 73.75 95 SER A C 1
ATOM 719 O O . SER A 1 95 ? 9.940 -16.343 -8.361 1.00 73.75 95 SER A O 1
ATOM 721 N N . HIS A 1 96 ? 8.035 -15.792 -9.395 1.00 61.56 96 HIS A N 1
ATOM 722 C CA . HIS A 1 96 ? 8.655 -15.419 -10.673 1.00 61.56 96 HIS A CA 1
ATOM 723 C C . HIS A 1 96 ? 7.728 -14.557 -11.544 1.00 61.56 96 HIS A C 1
ATOM 725 O O . HIS A 1 96 ? 6.581 -14.921 -11.799 1.00 61.56 96 HIS A O 1
ATOM 731 N N . HIS A 1 97 ? 8.266 -13.459 -12.081 1.00 50.44 97 HIS A N 1
ATOM 732 C CA . HIS A 1 97 ? 7.650 -12.667 -13.145 1.00 50.44 97 HIS A CA 1
ATOM 733 C C . HIS A 1 97 ? 8.213 -13.150 -14.490 1.00 50.44 97 HIS A C 1
ATOM 735 O O . HIS A 1 97 ? 9.402 -12.987 -14.761 1.00 50.44 97 HIS A O 1
ATOM 741 N N . ARG A 1 98 ? 7.390 -13.783 -15.332 1.00 48.44 98 ARG A N 1
ATOM 742 C CA . ARG A 1 98 ? 7.715 -13.955 -16.754 1.00 48.44 98 ARG A CA 1
ATOM 743 C C . ARG A 1 98 ? 6.887 -12.945 -17.540 1.00 48.44 98 ARG A C 1
ATOM 745 O O . ARG A 1 98 ? 5.681 -13.168 -17.658 1.00 48.44 98 ARG A O 1
ATOM 752 N N . PRO A 1 99 ? 7.477 -11.878 -18.105 1.00 45.16 99 PRO A N 1
ATOM 753 C CA . PRO A 1 99 ? 6.807 -11.200 -19.196 1.00 45.16 99 PRO A CA 1
ATOM 754 C C . PRO A 1 99 ? 6.676 -12.234 -20.318 1.00 45.16 99 PRO A C 1
ATOM 756 O O . PRO A 1 99 ? 7.672 -12.787 -20.790 1.00 45.16 99 PRO A O 1
ATOM 759 N N . LYS A 1 100 ? 5.442 -12.566 -20.705 1.00 40.62 100 LYS A N 1
ATOM 760 C CA . LYS A 1 100 ? 5.212 -13.190 -22.007 1.00 40.62 100 LYS A CA 1
ATOM 761 C C . LYS A 1 100 ? 5.577 -12.125 -23.040 1.00 40.62 100 LYS A C 1
ATOM 763 O O . LYS A 1 100 ? 4.757 -11.271 -23.354 1.00 40.62 100 LYS A O 1
ATOM 768 N N . LEU A 1 101 ? 6.833 -12.136 -23.481 1.00 39.62 101 LEU A N 1
ATOM 769 C CA . LEU A 1 101 ? 7.217 -11.541 -24.753 1.00 39.62 101 LEU A CA 1
ATOM 770 C C . LEU A 1 101 ? 6.435 -12.306 -25.824 1.00 39.62 101 LEU A C 1
ATOM 772 O O . LEU A 1 101 ? 6.609 -13.519 -25.961 1.00 39.62 101 LEU A O 1
ATOM 776 N N . PHE A 1 102 ? 5.493 -11.607 -26.454 1.00 44.97 102 PHE A N 1
ATOM 777 C CA . PHE A 1 102 ? 4.959 -11.999 -27.753 1.00 44.97 102 PHE A CA 1
ATOM 778 C C . PHE A 1 102 ? 6.055 -11.858 -28.808 1.00 44.97 102 PHE A C 1
ATOM 780 O O . PHE A 1 102 ? 6.888 -10.932 -28.656 1.00 44.97 102 PHE A O 1
#